Protein AF-A0AAU5SI28-F1 (afdb_monomer_lite)

Radius of gyration: 13.02 Å; chains: 1; bounding box: 32×34×23 Å

Secondary structure (DSSP, 8-state):
--PPEEEEE--SSS--EEEEE-HHHHHHTT--TT--------GGG------

Structure (mmCIF, N/CA/C/O backbone):
data_AF-A0AAU5SI28-F1
#
_entry.id   AF-A0AAU5SI28-F1
#
loop_
_atom_site.group_PDB
_atom_site.id
_atom_site.type_symbol
_atom_site.label_atom_id
_atom_site.label_alt_id
_atom_site.label_comp_id
_atom_site.label_asym_id
_atom_site.label_entity_id
_atom_site.label_seq_id
_atom_site.pdbx_PDB_ins_code
_atom_site.Cartn_x
_atom_site.Cartn_y
_atom_site.Cartn_z
_atom_site.occupancy
_atom_site.B_iso_or_equiv
_atom_site.auth_seq_id
_atom_site.auth_comp_id
_atom_site.auth_asym_id
_atom_site.auth_atom_id
_atom_site.pdbx_PDB_model_num
ATOM 1 N N . MET A 1 1 ? 19.361 10.536 -1.492 1.00 51.38 1 MET A N 1
ATOM 2 C CA . MET A 1 1 ? 19.241 9.567 -0.381 1.00 51.38 1 MET A CA 1
ATOM 3 C C . MET A 1 1 ? 17.772 9.508 -0.007 1.00 51.38 1 MET A C 1
ATOM 5 O O . MET A 1 1 ? 17.226 10.525 0.394 1.00 51.38 1 MET A O 1
ATOM 9 N N . GLY A 1 2 ? 17.107 8.398 -0.332 1.00 67.38 2 GLY A N 1
ATOM 10 C CA . GLY A 1 2 ? 15.646 8.313 -0.366 1.00 67.38 2 GLY A CA 1
ATOM 11 C C . GLY A 1 2 ? 15.054 8.017 1.004 1.00 67.38 2 GLY A C 1
ATOM 12 O O . GLY A 1 2 ? 15.276 6.935 1.540 1.00 67.38 2 GLY A O 1
ATOM 13 N N . SER A 1 3 ? 14.288 8.964 1.541 1.00 83.88 3 SER A N 1
ATOM 14 C CA . SER A 1 3 ? 13.367 8.680 2.641 1.00 83.88 3 SER A CA 1
ATOM 15 C C . SER A 1 3 ? 12.315 7.676 2.158 1.00 83.88 3 SER A C 1
ATOM 17 O O . SER A 1 3 ? 11.814 7.804 1.037 1.00 83.88 3 SER A O 1
ATOM 19 N N . ARG A 1 4 ? 12.012 6.662 2.971 1.00 89.94 4 ARG A N 1
ATOM 20 C CA . ARG A 1 4 ? 10.862 5.774 2.765 1.00 89.94 4 ARG A CA 1
ATOM 21 C C . ARG A 1 4 ? 9.709 6.302 3.597 1.00 89.94 4 ARG A C 1
ATOM 23 O O . ARG A 1 4 ? 9.888 6.611 4.772 1.00 89.94 4 ARG A O 1
ATOM 30 N N . LEU A 1 5 ? 8.542 6.403 2.977 1.00 93.75 5 LEU A N 1
ATOM 31 C CA . LEU A 1 5 ? 7.300 6.700 3.665 1.00 93.75 5 LEU A CA 1
ATOM 32 C C . LEU A 1 5 ? 6.581 5.380 3.936 1.00 93.75 5 LEU A C 1
ATOM 34 O O . LEU A 1 5 ? 6.539 4.498 3.078 1.00 93.75 5 LEU A O 1
ATOM 38 N N . ARG A 1 6 ? 6.045 5.248 5.147 1.00 95.06 6 ARG A N 1
ATOM 39 C CA . ARG A 1 6 ? 5.226 4.112 5.562 1.00 95.06 6 ARG A CA 1
ATOM 40 C C . ARG A 1 6 ? 3.767 4.521 5.525 1.00 95.06 6 ARG A C 1
ATOM 42 O O . ARG A 1 6 ? 3.411 5.505 6.166 1.00 95.06 6 ARG A O 1
ATOM 49 N N . ILE A 1 7 ? 2.954 3.761 4.804 1.00 94.94 7 ILE A N 1
ATOM 50 C CA . ILE A 1 7 ? 1.498 3.907 4.814 1.00 94.9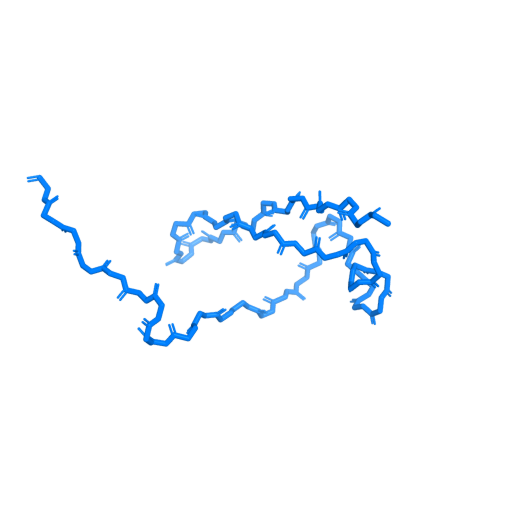4 7 ILE A CA 1
ATOM 51 C C . ILE A 1 7 ? 0.867 2.696 5.490 1.00 94.94 7 ILE A C 1
ATOM 53 O O . ILE A 1 7 ? 1.289 1.560 5.257 1.00 94.94 7 ILE A O 1
ATOM 57 N N . LEU A 1 8 ? -0.135 2.958 6.325 1.00 96.94 8 LEU A N 1
ATOM 58 C CA . LEU A 1 8 ? -1.023 1.945 6.876 1.00 96.94 8 LEU A CA 1
ATOM 59 C C . LEU A 1 8 ? -2.217 1.800 5.933 1.00 96.94 8 LEU A C 1
ATOM 61 O O . LEU A 1 8 ? -2.875 2.784 5.610 1.00 96.94 8 LEU A O 1
ATOM 65 N N . ILE A 1 9 ? -2.482 0.576 5.500 1.00 96.44 9 ILE A N 1
ATOM 66 C CA . ILE A 1 9 ? -3.623 0.229 4.659 1.00 96.44 9 ILE A CA 1
ATOM 67 C C . ILE A 1 9 ? -4.544 -0.645 5.497 1.00 96.44 9 ILE A C 1
ATOM 69 O O . ILE A 1 9 ? -4.149 -1.738 5.905 1.00 96.44 9 ILE A O 1
ATOM 73 N N . THR A 1 10 ? -5.762 -0.171 5.726 1.00 96.69 10 THR A N 1
ATOM 74 C CA . THR A 1 10 ? -6.783 -0.894 6.485 1.00 96.69 10 THR A CA 1
ATOM 75 C C . THR A 1 10 ? -7.821 -1.501 5.546 1.00 96.69 10 THR A C 1
ATOM 77 O O . THR A 1 10 ? -8.039 -1.029 4.426 1.00 96.69 10 THR A O 1
ATOM 80 N N . SER A 1 11 ? -8.453 -2.594 5.971 1.00 94.75 11 SER A N 1
ATOM 81 C CA . SER A 1 11 ? -9.542 -3.216 5.220 1.00 94.75 11 SER A CA 1
ATOM 82 C C . SER A 1 11 ? -10.452 -4.029 6.130 1.00 94.75 11 SER A C 1
ATOM 84 O O . SER A 1 11 ? -9.986 -4.784 6.970 1.00 94.75 11 SER A O 1
ATOM 86 N N . GLU A 1 12 ? -11.756 -3.989 5.868 1.00 95.06 12 GLU A N 1
ATOM 87 C CA . GLU A 1 12 ? -12.729 -4.858 6.547 1.00 95.06 12 GLU A CA 1
ATOM 88 C C . GLU A 1 12 ? -12.604 -6.340 6.138 1.00 95.06 12 GLU A C 1
ATOM 90 O O . GLU A 1 12 ? -13.175 -7.222 6.774 1.00 95.06 12 GLU A O 1
ATOM 95 N N . ARG A 1 13 ? -11.898 -6.641 5.036 1.00 93.56 13 ARG A N 1
ATOM 96 C CA . ARG A 1 13 ? -11.824 -7.999 4.456 1.00 93.56 13 ARG A CA 1
ATOM 97 C C . ARG A 1 13 ? -10.495 -8.705 4.694 1.00 93.56 13 ARG A C 1
ATOM 99 O O . ARG A 1 13 ? -10.402 -9.909 4.463 1.00 93.56 13 ARG A O 1
ATOM 106 N N . THR A 1 14 ? -9.458 -7.974 5.087 1.00 92.19 14 THR A N 1
ATOM 107 C CA . THR A 1 14 ? -8.100 -8.500 5.252 1.00 92.19 14 THR A CA 1
ATOM 108 C C . THR A 1 14 ? -7.421 -7.821 6.433 1.00 92.19 14 THR A C 1
ATOM 110 O O . THR A 1 14 ? -7.759 -6.680 6.720 1.00 92.19 14 THR A O 1
ATOM 113 N N . PRO A 1 15 ? -6.421 -8.452 7.069 1.00 94.38 15 PRO A N 1
ATOM 114 C CA . PRO A 1 15 ? -5.591 -7.769 8.055 1.00 94.38 15 PRO A CA 1
ATOM 115 C C . PRO A 1 15 ? -4.954 -6.492 7.496 1.00 94.38 15 PRO A C 1
ATOM 117 O O . PRO A 1 15 ? -4.710 -6.397 6.287 1.00 94.38 15 PRO A O 1
ATOM 120 N N . ASP A 1 16 ? -4.635 -5.563 8.395 1.00 96.56 16 ASP A N 1
ATOM 121 C CA . ASP A 1 16 ? -3.9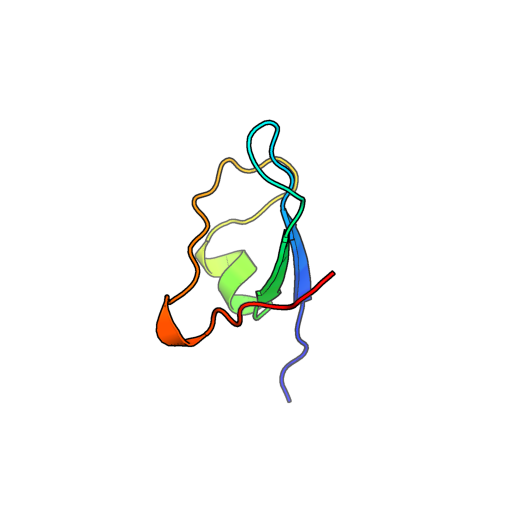28 -4.330 8.064 1.00 96.56 16 ASP A CA 1
ATOM 122 C C . ASP A 1 16 ? -2.564 -4.619 7.422 1.00 96.56 16 ASP A C 1
ATOM 124 O O . ASP A 1 16 ? -1.836 -5.534 7.822 1.00 96.56 16 ASP A O 1
ATOM 128 N N . LEU A 1 17 ? -2.204 -3.815 6.423 1.00 95.62 17 LEU A N 1
ATOM 129 C CA . LEU A 1 17 ? -0.934 -3.910 5.710 1.00 95.62 17 LEU A CA 1
ATOM 130 C C . LEU A 1 17 ? -0.118 -2.636 5.926 1.00 95.62 17 LEU A C 1
ATOM 132 O O . LEU A 1 17 ? -0.643 -1.528 5.859 1.00 95.62 17 LEU A O 1
ATOM 136 N N . LEU A 1 18 ? 1.191 -2.792 6.116 1.00 95.94 18 LEU A N 1
ATOM 137 C CA . 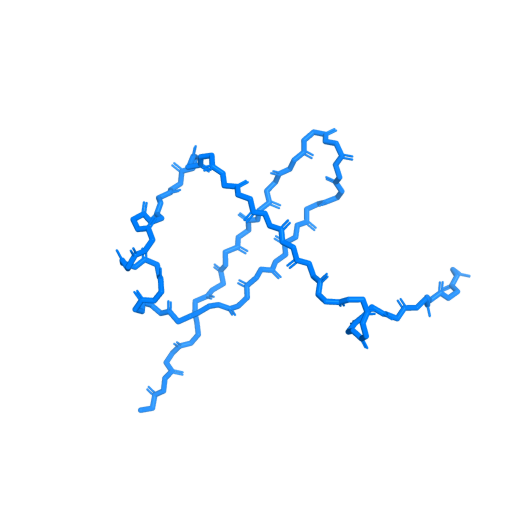LEU A 1 18 ? 2.139 -1.683 6.105 1.00 95.94 18 LEU A CA 1
ATOM 138 C C . LEU A 1 18 ? 2.930 -1.727 4.799 1.00 95.94 18 LEU A C 1
ATOM 140 O O . LEU A 1 18 ? 3.617 -2.713 4.529 1.00 95.94 18 LEU A O 1
ATOM 144 N N . ALA A 1 19 ? 2.859 -0.663 4.003 1.00 94.81 19 ALA A N 1
ATOM 145 C CA . ALA A 1 19 ? 3.646 -0.548 2.780 1.00 94.81 19 ALA A CA 1
ATOM 146 C C . ALA A 1 19 ? 4.711 0.543 2.912 1.00 94.81 19 ALA A C 1
ATOM 148 O O . ALA A 1 19 ? 4.444 1.639 3.403 1.00 94.81 19 ALA A O 1
ATOM 149 N N . GLU A 1 20 ? 5.921 0.243 2.439 1.00 95.62 20 GLU A N 1
ATOM 150 C CA . GLU A 1 20 ? 7.008 1.214 2.319 1.00 95.62 20 GLU A CA 1
ATOM 151 C C . GLU A 1 20 ? 7.141 1.688 0.875 1.00 95.62 20 GLU A C 1
ATOM 153 O O . GLU A 1 20 ? 7.582 0.950 -0.010 1.00 95.62 20 GLU A O 1
ATOM 158 N N . ILE A 1 21 ? 6.803 2.950 0.637 1.00 93.44 21 ILE A N 1
ATOM 159 C CA . ILE A 1 21 ? 6.834 3.571 -0.688 1.00 93.44 21 ILE A CA 1
ATOM 160 C C . ILE A 1 21 ? 7.719 4.816 -0.682 1.00 93.44 21 ILE A C 1
ATOM 162 O O . ILE A 1 21 ? 8.212 5.264 0.356 1.00 93.44 21 ILE A O 1
ATOM 166 N N . THR A 1 22 ? 8.011 5.347 -1.864 1.00 94.44 22 THR A N 1
ATOM 167 C CA . THR A 1 22 ? 8.733 6.617 -1.969 1.00 94.44 22 THR A CA 1
ATOM 168 C C . THR A 1 22 ? 7.752 7.783 -1.807 1.00 94.44 22 THR A C 1
ATOM 170 O O . THR A 1 22 ? 6.606 7.670 -2.242 1.00 94.44 22 THR A O 1
ATOM 173 N N . PRO A 1 23 ? 8.194 8.934 -1.270 1.00 93.44 23 PRO A N 1
ATOM 174 C CA . PRO A 1 23 ? 7.387 10.157 -1.285 1.00 93.44 23 PRO A CA 1
ATOM 175 C C . PRO A 1 23 ? 6.995 10.625 -2.697 1.00 93.44 23 PRO A C 1
ATOM 177 O O . PRO A 1 23 ? 6.012 11.333 -2.873 1.00 93.44 23 PRO A O 1
ATOM 180 N N . GLN A 1 24 ? 7.754 10.237 -3.727 1.00 94.56 24 GLN A N 1
ATOM 181 C CA . GLN A 1 24 ? 7.362 10.523 -5.108 1.00 94.56 24 GLN A CA 1
ATOM 182 C C . GLN A 1 24 ? 6.158 9.672 -5.528 1.00 94.56 24 GLN A C 1
ATOM 184 O O . GLN A 1 24 ? 5.216 10.205 -6.096 1.00 94.56 24 GLN A O 1
ATOM 189 N N . ALA A 1 25 ? 6.135 8.381 -5.177 1.00 94.00 25 ALA A N 1
ATOM 190 C CA . ALA A 1 25 ? 5.017 7.501 -5.510 1.00 94.00 25 ALA A CA 1
ATOM 191 C C . ALA A 1 25 ? 3.705 7.936 -4.837 1.00 94.00 25 ALA A C 1
ATOM 193 O O . ALA A 1 25 ? 2.649 7.777 -5.436 1.00 94.00 25 ALA A O 1
ATOM 194 N N . THR A 1 26 ? 3.755 8.512 -3.626 1.00 93.06 26 THR A N 1
ATOM 195 C CA . THR A 1 26 ? 2.556 9.103 -3.003 1.00 93.06 26 THR A CA 1
ATOM 196 C C . THR A 1 26 ? 2.002 10.259 -3.824 1.00 93.06 26 THR A C 1
ATOM 198 O O . THR A 1 26 ? 0.791 10.354 -3.972 1.00 93.06 26 THR A O 1
ATOM 201 N N . ALA A 1 27 ? 2.872 11.112 -4.373 1.00 93.62 27 ALA A N 1
ATOM 202 C CA . ALA A 1 27 ? 2.453 12.236 -5.205 1.00 93.62 27 ALA A CA 1
ATOM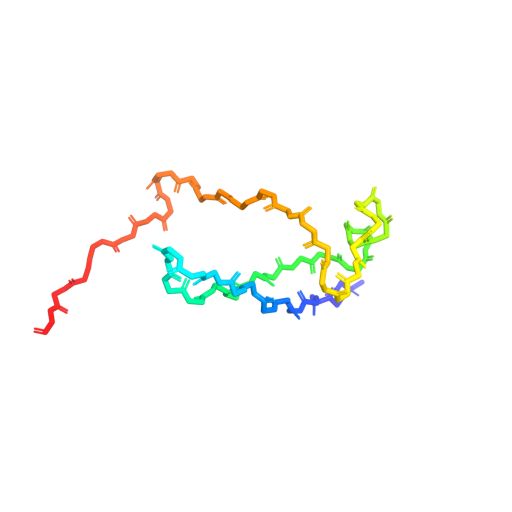 203 C C . ALA A 1 27 ? 1.950 11.770 -6.581 1.00 93.62 27 ALA A C 1
ATOM 205 O O . ALA A 1 27 ? 0.914 12.235 -7.039 1.00 93.62 27 ALA A O 1
ATOM 206 N N . ASP A 1 28 ? 2.645 10.821 -7.215 1.00 95.94 28 ASP A N 1
ATOM 207 C CA . ASP A 1 28 ? 2.281 10.296 -8.538 1.00 95.94 28 ASP A CA 1
ATOM 208 C C . ASP A 1 28 ? 0.917 9.585 -8.535 1.00 95.94 28 ASP A C 1
ATOM 210 O O . ASP A 1 28 ? 0.216 9.577 -9.545 1.00 95.94 28 ASP A O 1
ATOM 214 N N . LEU A 1 29 ? 0.553 8.970 -7.406 1.00 94.19 29 LEU A N 1
ATOM 215 C CA . LEU A 1 29 ? -0.704 8.243 -7.216 1.00 94.19 29 LEU A CA 1
ATOM 216 C C . LEU A 1 29 ? -1.793 9.074 -6.517 1.00 94.19 29 LEU A C 1
ATOM 218 O O . LEU A 1 29 ? -2.862 8.530 -6.254 1.00 94.19 29 LEU A O 1
ATOM 222 N N . ASP A 1 30 ? -1.516 10.344 -6.199 1.00 94.94 30 ASP A N 1
ATOM 223 C CA . ASP A 1 30 ? -2.409 11.237 -5.444 1.00 94.94 30 ASP A CA 1
ATOM 224 C C . ASP A 1 30 ? -2.960 10.579 -4.160 1.00 94.94 30 ASP A C 1
ATOM 226 O O . ASP A 1 30 ? -4.158 10.581 -3.867 1.00 94.94 30 ASP A O 1
ATOM 230 N N . LEU A 1 31 ? -2.068 9.922 -3.407 1.00 94.81 31 LEU A N 1
ATOM 231 C CA . LEU A 1 31 ? -2.447 9.226 -2.180 1.00 94.81 31 LEU A CA 1
ATOM 232 C C . LEU A 1 31 ? -2.727 10.223 -1.060 1.00 94.81 31 LEU A C 1
ATOM 234 O O . LEU A 1 31 ? -1.870 11.033 -0.699 1.00 94.81 31 LEU A O 1
ATOM 238 N N . ALA A 1 32 ? -3.893 10.069 -0.446 1.00 94.94 32 ALA A N 1
ATOM 239 C CA . ALA A 1 32 ? -4.310 10.778 0.747 1.00 94.94 32 ALA A CA 1
ATOM 240 C C . ALA A 1 32 ? -4.937 9.798 1.747 1.00 94.94 32 ALA A C 1
ATOM 242 O O . ALA A 1 32 ? -5.290 8.662 1.411 1.00 94.94 32 ALA A O 1
ATOM 243 N N . ASP A 1 33 ? -5.089 10.242 2.991 1.00 95.06 33 ASP A N 1
ATOM 244 C CA . ASP A 1 33 ? -5.813 9.465 3.991 1.00 95.06 33 ASP A CA 1
ATOM 245 C C . ASP A 1 33 ? -7.261 9.242 3.533 1.00 95.06 33 ASP A C 1
ATOM 247 O O . ASP A 1 33 ? -7.973 10.179 3.171 1.00 95.06 33 ASP A O 1
ATOM 251 N N . GLY A 1 34 ? -7.695 7.980 3.553 1.00 94.94 34 GLY A N 1
ATOM 252 C CA . GLY A 1 34 ? -9.030 7.580 3.108 1.00 94.94 34 GLY A CA 1
ATOM 253 C C . GLY A 1 34 ? -9.180 7.354 1.600 1.00 94.94 34 GLY A C 1
ATOM 254 O O . GLY A 1 34 ? -10.288 7.040 1.167 1.00 94.94 34 GLY A O 1
ATOM 255 N N . SER A 1 35 ? -8.112 7.471 0.800 1.00 95.06 35 SER A N 1
ATOM 256 C CA . SER A 1 35 ? -8.153 7.101 -0.620 1.00 95.06 35 SER A CA 1
ATOM 257 C C . SER A 1 35 ? -8.531 5.626 -0.799 1.00 95.06 35 SER A C 1
ATOM 259 O O . SER A 1 35 ? -7.948 4.745 -0.164 1.00 95.06 35 SER A O 1
ATOM 261 N N . ASP A 1 36 ? -9.471 5.348 -1.706 1.00 94.38 36 ASP A N 1
ATOM 262 C CA . ASP A 1 36 ? -9.770 3.980 -2.136 1.00 94.38 36 ASP A CA 1
ATOM 263 C C . ASP A 1 36 ? -8.674 3.501 -3.096 1.00 94.38 36 ASP A C 1
ATOM 265 O O . ASP A 1 36 ? -8.395 4.137 -4.116 1.00 94.38 36 ASP A O 1
ATOM 269 N N . ILE A 1 37 ? -8.011 2.403 -2.740 1.00 93.75 37 ILE A N 1
ATOM 270 C CA . ILE A 1 37 ? -6.807 1.924 -3.416 1.00 93.75 37 ILE A CA 1
ATOM 271 C C . ILE A 1 37 ? -6.837 0.414 -3.609 1.00 93.75 37 ILE A C 1
ATOM 273 O O . ILE A 1 37 ? -7.406 -0.346 -2.825 1.00 93.75 37 ILE A O 1
ATOM 277 N N . TRP A 1 38 ? -6.110 -0.040 -4.625 1.00 94.19 38 TRP A N 1
ATOM 278 C CA . TRP A 1 38 ? -5.796 -1.450 -4.800 1.00 94.19 38 TRP A CA 1
ATOM 279 C C . TRP A 1 38 ? -4.396 -1.743 -4.285 1.00 94.19 38 TRP A C 1
ATOM 281 O O . TRP A 1 38 ? -3.428 -1.082 -4.658 1.00 94.19 38 TRP A O 1
ATOM 291 N N . THR A 1 39 ? -4.280 -2.783 -3.463 1.00 93.94 39 THR A N 1
ATOM 292 C CA . THR A 1 39 ? -2.987 -3.293 -3.007 1.00 93.94 39 THR A CA 1
ATOM 293 C C . THR A 1 39 ? -2.774 -4.711 -3.506 1.00 93.94 39 THR A C 1
ATOM 295 O O . THR A 1 39 ? -3.704 -5.506 -3.639 1.00 93.94 39 THR A O 1
ATOM 298 N N . SER A 1 40 ? -1.525 -5.031 -3.828 1.00 93.56 40 SER A N 1
ATOM 299 C CA . SER A 1 40 ? -1.137 -6.363 -4.272 1.00 93.56 40 SER A CA 1
ATOM 300 C C . SER A 1 40 ? 0.242 -6.701 -3.722 1.00 93.56 40 SER A C 1
ATOM 302 O O . SER A 1 40 ? 1.065 -5.816 -3.493 1.00 93.56 40 SER A O 1
ATOM 304 N N . ARG A 1 41 ? 0.490 -7.992 -3.506 1.00 93.62 41 ARG A N 1
ATOM 305 C CA . ARG A 1 41 ? 1.829 -8.518 -3.240 1.00 93.62 41 ARG A CA 1
ATOM 306 C C . ARG A 1 41 ? 2.175 -9.539 -4.306 1.00 93.62 41 ARG A C 1
ATOM 308 O O . ARG A 1 41 ? 1.322 -10.323 -4.724 1.00 93.62 41 ARG A O 1
ATOM 315 N N . ARG A 1 42 ? 3.430 -9.550 -4.736 1.00 95.56 42 ARG A N 1
ATOM 316 C CA . ARG A 1 42 ? 3.923 -10.601 -5.619 1.00 95.56 42 ARG A CA 1
ATOM 317 C C . ARG A 1 42 ? 3.956 -11.916 -4.845 1.00 95.56 42 ARG A C 1
ATOM 319 O O . ARG A 1 42 ? 4.468 -11.961 -3.733 1.00 95.56 42 ARG A O 1
ATOM 326 N N . ALA A 1 43 ? 3.464 -12.991 -5.460 1.00 96.75 43 ALA A N 1
ATOM 327 C CA . ALA A 1 43 ? 3.395 -14.306 -4.819 1.00 96.75 43 ALA A CA 1
ATOM 328 C C . ALA A 1 43 ? 4.762 -14.803 -4.312 1.00 96.75 43 ALA A C 1
ATOM 330 O O . ALA A 1 43 ? 4.845 -15.338 -3.216 1.00 96.75 43 ALA A O 1
ATOM 331 N N . ALA A 1 44 ? 5.834 -14.561 -5.072 1.00 97.00 44 ALA A N 1
ATOM 332 C CA . ALA A 1 44 ? 7.194 -14.958 -4.702 1.00 97.00 44 ALA A CA 1
ATOM 333 C C . ALA A 1 44 ? 7.753 -14.248 -3.452 1.00 97.00 44 ALA A C 1
ATOM 335 O O . ALA A 1 44 ? 8.750 -14.705 -2.907 1.00 97.00 44 ALA A O 1
ATOM 336 N N . ASP A 1 45 ? 7.124 -13.157 -3.000 1.00 95.06 45 ASP A N 1
ATOM 337 C CA . ASP A 1 45 ? 7.539 -12.418 -1.799 1.00 95.06 45 ASP A CA 1
ATOM 338 C C . ASP A 1 45 ? 6.724 -12.813 -0.559 1.00 95.06 45 ASP A C 1
ATOM 340 O O . ASP A 1 45 ? 6.917 -12.256 0.521 1.00 95.06 45 ASP A O 1
ATOM 344 N N . VAL A 1 46 ? 5.790 -13.757 -0.704 1.00 95.06 46 VAL A N 1
ATOM 345 C CA . VAL A 1 46 ? 4.980 -14.272 0.401 1.00 95.06 46 VAL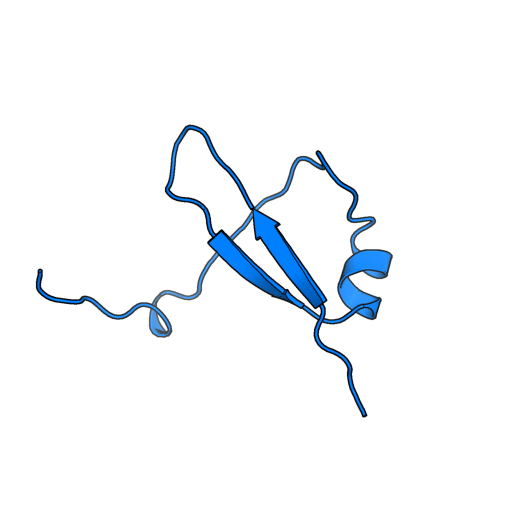 A CA 1
ATOM 346 C C . VAL A 1 46 ? 5.669 -15.489 0.998 1.00 95.06 46 VAL A C 1
ATOM 348 O O . VAL A 1 46 ? 5.950 -16.457 0.295 1.00 95.06 46 VAL A O 1
ATOM 351 N N . MET A 1 47 ? 5.885 -15.463 2.312 1.00 96.06 47 MET A N 1
ATOM 352 C CA 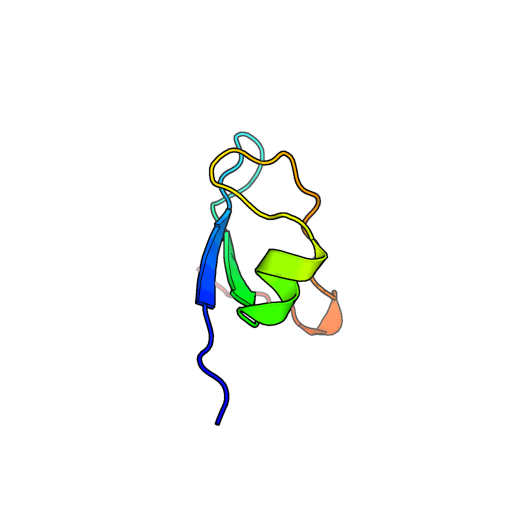. MET A 1 47 ? 6.366 -16.617 3.067 1.00 96.06 47 MET A CA 1
ATOM 353 C C . MET A 1 47 ? 5.255 -17.152 3.965 1.00 96.06 47 MET A C 1
ATOM 355 O O . MET A 1 47 ? 4.564 -16.380 4.631 1.00 96.06 47 MET A O 1
ATOM 359 N N . LEU A 1 48 ? 5.089 -18.474 3.979 1.00 95.69 48 LEU A N 1
ATOM 360 C CA . LEU A 1 48 ? 4.249 -19.143 4.964 1.00 95.69 48 LEU A CA 1
ATOM 361 C C . LEU A 1 48 ? 5.026 -19.243 6.278 1.00 95.69 48 LEU A C 1
ATOM 363 O O . LEU A 1 48 ? 6.202 -19.605 6.273 1.00 95.69 48 LEU A O 1
ATOM 367 N N . VAL A 1 49 ? 4.360 -18.929 7.383 1.00 94.88 49 VAL A N 1
ATOM 368 C CA . VAL A 1 49 ? 4.909 -19.066 8.733 1.00 94.88 49 VAL A CA 1
ATOM 369 C C . VAL A 1 49 ? 4.040 -20.035 9.525 1.00 94.88 49 VAL A C 1
ATOM 371 O O . VAL A 1 49 ? 2.820 -20.060 9.349 1.00 94.88 49 VAL A O 1
ATOM 374 N N . GLU A 1 50 ? 4.673 -20.852 10.361 1.00 92.56 50 GLU A N 1
ATOM 375 C CA . GLU A 1 50 ? 3.972 -21.662 11.360 1.00 92.56 50 GLU A CA 1
ATOM 376 C C . GLU A 1 50 ? 3.568 -20.774 12.549 1.00 92.56 50 GLU A C 1
ATOM 378 O O . GLU A 1 50 ? 4.191 -19.734 12.785 1.00 92.56 50 GLU A O 1
ATOM 383 N N . LEU A 1 51 ? 2.497 -21.162 13.248 1.00 82.25 51 LEU A N 1
ATOM 384 C CA . LEU A 1 51 ? 1.972 -20.460 14.426 1.00 82.25 51 LEU A CA 1
ATOM 385 C C . LEU A 1 51 ? 2.584 -20.993 15.722 1.00 82.25 51 LEU A C 1
ATOM 387 O O . LEU A 1 51 ? 2.723 -22.232 15.829 1.00 82.25 51 LEU A O 1
#

Sequence (51 aa):
MGSRLRILITSERTPDLLAEITPQATADLDLADGSDIWTSRRAADVMLVEL

pLDDT: mean 92.86, std 7.41, range [51.38, 97.0]

Foldseek 3Di:
DFDWDWDWDDDPVDDIDIDTDTPVVCVVVVDDPPDDDDDDDDPVPDDDDDD